Protein AF-A0A497EKF4-F1 (afdb_monomer_lite)

Secondary structure (DSSP, 8-state):
---EEEEE-TTT--EEEEETTSPPP-B-TTT--B-EEE-TTS-EEE-TT-EEESS-TTSHHHHHHHHHHHHHHHHHHS-EEEE-TTSPEEEEEEEETTEEEEEEEETTEEEEEEEESS-HHHHHHIIIIIS---GGG-SEEEEE-SSPPPPHHHHHHHHHHTS-HHHHHT--

pLDDT: mean 83.21, std 12.5, range [34.06, 95.62]

Organism: NCBI:txid2056631

Structure (mmCIF, N/CA/C/O backbone):
data_AF-A0A497EKF4-F1
#
_entry.id   AF-A0A497EKF4-F1
#
loop_
_atom_site.group_PDB
_atom_site.id
_atom_site.type_symbol
_atom_site.label_atom_id
_atom_site.label_alt_id
_atom_site.label_comp_id
_atom_site.label_asym_id
_atom_site.label_entity_id
_atom_site.label_seq_id
_atom_site.pdbx_PDB_ins_code
_atom_site.Cartn_x
_atom_site.Cartn_y
_atom_site.Cartn_z
_atom_site.occupancy
_atom_site.B_iso_or_equiv
_atom_site.auth_seq_id
_atom_site.auth_comp_id
_atom_site.auth_asym_id
_atom_site.auth_atom_id
_atom_site.pdbx_PDB_model_num
ATOM 1 N N . MET A 1 1 ? 19.844 -20.407 -7.631 1.00 53.09 1 MET A N 1
ATOM 2 C CA . MET A 1 1 ? 19.216 -19.422 -6.723 1.00 53.09 1 MET A CA 1
ATOM 3 C C . MET A 1 1 ? 18.555 -18.353 -7.577 1.00 53.09 1 MET A C 1
ATOM 5 O O . MET A 1 1 ? 19.234 -17.787 -8.432 1.00 53.09 1 MET A O 1
ATOM 9 N N . ALA A 1 2 ? 17.246 -18.140 -7.425 1.00 59.16 2 ALA A N 1
ATOM 10 C CA . ALA A 1 2 ? 16.553 -17.043 -8.096 1.00 59.16 2 ALA A CA 1
ATOM 11 C C . ALA A 1 2 ? 17.161 -15.714 -7.624 1.00 59.16 2 ALA A C 1
ATOM 13 O O . ALA A 1 2 ? 17.389 -15.531 -6.430 1.00 59.16 2 ALA A O 1
ATOM 14 N N . ARG A 1 3 ? 17.498 -14.823 -8.561 1.00 70.88 3 ARG A N 1
ATOM 15 C CA . ARG A 1 3 ? 17.935 -13.468 -8.214 1.00 70.88 3 ARG A CA 1
ATOM 16 C C . ARG A 1 3 ? 16.666 -12.636 -8.073 1.00 70.88 3 ARG A C 1
ATOM 18 O O . ARG A 1 3 ? 15.992 -12.421 -9.081 1.00 70.88 3 ARG A O 1
ATOM 25 N N . ILE A 1 4 ? 16.336 -12.272 -6.839 1.00 85.62 4 ILE A N 1
ATOM 26 C CA . ILE A 1 4 ? 15.244 -11.354 -6.518 1.00 85.62 4 ILE A CA 1
ATOM 27 C C . ILE A 1 4 ? 15.784 -9.929 -6.647 1.00 85.62 4 ILE A C 1
ATOM 29 O O . ILE A 1 4 ? 16.873 -9.633 -6.157 1.00 85.62 4 ILE A O 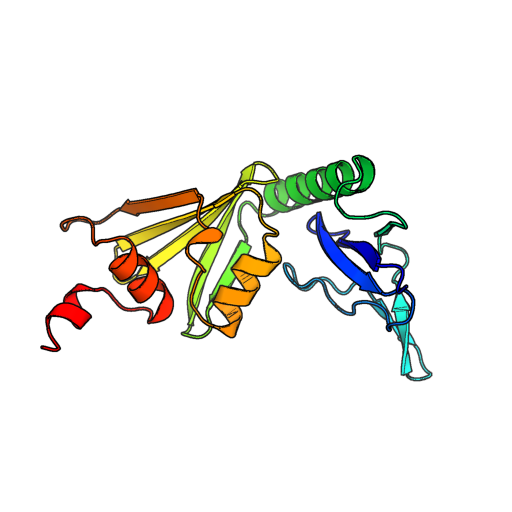1
ATOM 33 N N . TYR A 1 5 ? 15.046 -9.101 -7.374 1.00 89.81 5 TYR A N 1
ATOM 34 C CA . TYR A 1 5 ? 15.316 -7.699 -7.663 1.00 89.81 5 TYR A CA 1
ATOM 35 C C . TYR A 1 5 ? 14.257 -6.851 -6.970 1.00 89.81 5 TYR A C 1
ATOM 37 O O . TYR A 1 5 ? 13.112 -7.286 -6.821 1.00 89.81 5 TYR A O 1
ATOM 45 N N . ASP A 1 6 ? 14.618 -5.618 -6.636 1.00 90.81 6 ASP A N 1
ATOM 46 C CA . ASP A 1 6 ? 13.665 -4.634 -6.141 1.00 90.81 6 ASP A CA 1
ATOM 47 C C . ASP A 1 6 ? 13.187 -3.744 -7.266 1.00 90.81 6 ASP A C 1
ATOM 49 O O . ASP A 1 6 ? 13.971 -3.159 -8.013 1.00 90.81 6 ASP A O 1
ATOM 53 N N . VAL A 1 7 ? 11.877 -3.598 -7.358 1.00 91.81 7 VAL A N 1
ATOM 54 C CA . VAL A 1 7 ? 11.232 -2.697 -8.297 1.00 91.81 7 VAL A CA 1
ATOM 55 C C . VAL A 1 7 ? 10.621 -1.557 -7.504 1.00 91.81 7 VAL A C 1
ATOM 57 O O . VAL A 1 7 ? 9.643 -1.745 -6.779 1.00 91.81 7 VAL A O 1
ATOM 60 N N . VAL A 1 8 ? 11.179 -0.357 -7.649 1.00 92.50 8 VAL A N 1
ATOM 61 C CA . VAL A 1 8 ? 10.632 0.846 -7.018 1.00 92.50 8 VAL A CA 1
ATOM 62 C C . VAL A 1 8 ? 9.598 1.461 -7.950 1.00 92.50 8 VAL A C 1
ATOM 64 O O . VAL A 1 8 ? 9.891 1.861 -9.076 1.00 92.50 8 VAL A O 1
ATOM 67 N N . CYS A 1 9 ? 8.359 1.583 -7.476 1.00 93.62 9 CYS A N 1
ATOM 68 C CA . CYS A 1 9 ? 7.308 2.240 -8.232 1.00 93.62 9 CYS A CA 1
ATOM 69 C C . CYS A 1 9 ? 7.689 3.712 -8.480 1.00 93.62 9 CYS A C 1
ATOM 71 O O . CYS A 1 9 ? 7.785 4.487 -7.519 1.00 93.62 9 CYS A O 1
ATOM 73 N N . PRO A 1 10 ? 7.788 4.158 -9.746 1.00 93.94 10 PRO A N 1
ATOM 74 C CA . PRO A 1 10 ? 8.250 5.510 -10.068 1.00 93.94 10 PRO A CA 1
ATOM 75 C C . PRO A 1 10 ? 7.273 6.604 -9.632 1.00 93.94 10 PRO A C 1
ATOM 77 O O . PRO A 1 10 ? 7.636 7.783 -9.585 1.00 93.94 10 PRO A O 1
ATOM 80 N N . ARG A 1 11 ? 6.031 6.222 -9.306 1.00 92.88 11 ARG A N 1
ATOM 81 C CA . ARG A 1 11 ? 4.970 7.131 -8.878 1.00 92.88 11 ARG A CA 1
ATOM 82 C C . ARG A 1 11 ? 4.900 7.301 -7.365 1.00 92.88 11 ARG A C 1
ATOM 84 O O . ARG A 1 11 ? 4.787 8.430 -6.906 1.00 92.88 11 ARG A O 1
ATOM 91 N N . CYS A 1 12 ? 4.883 6.207 -6.605 1.00 91.44 12 CYS A N 1
ATOM 92 C CA . CYS A 1 12 ? 4.607 6.244 -5.163 1.00 91.44 12 CYS A CA 1
ATOM 93 C C . CYS A 1 12 ? 5.760 5.753 -4.282 1.00 91.44 12 CYS A C 1
ATOM 95 O O . CYS A 1 12 ? 5.624 5.798 -3.062 1.00 91.44 12 CYS A O 1
ATOM 97 N N . GLY A 1 13 ? 6.858 5.272 -4.876 1.00 91.44 13 GLY A N 1
ATOM 98 C CA . GLY A 1 13 ? 8.007 4.751 -4.136 1.00 91.44 13 GLY A CA 1
ATOM 99 C C . GLY A 1 13 ? 7.764 3.405 -3.461 1.00 91.44 13 GLY A C 1
ATOM 100 O O . GLY A 1 13 ? 8.479 3.060 -2.531 1.00 91.44 13 GLY A O 1
ATOM 101 N N . GLU A 1 14 ? 6.735 2.659 -3.871 1.00 91.19 14 GLU A N 1
ATOM 102 C CA . GLU A 1 14 ? 6.523 1.316 -3.333 1.00 91.19 14 GLU A CA 1
ATOM 103 C C . GLU A 1 14 ? 7.579 0.357 -3.862 1.00 91.19 14 GLU A C 1
ATOM 105 O O . GLU A 1 14 ? 7.807 0.325 -5.068 1.00 91.19 14 GLU A O 1
ATOM 110 N N . ILE A 1 15 ? 8.194 -0.406 -2.964 1.00 90.25 15 ILE A N 1
ATOM 111 C CA . ILE A 1 15 ? 9.184 -1.426 -3.303 1.00 90.25 15 ILE A CA 1
ATOM 112 C C . ILE A 1 15 ? 8.439 -2.745 -3.480 1.00 90.25 15 ILE A C 1
ATOM 114 O O . ILE A 1 15 ? 7.681 -3.138 -2.592 1.00 90.25 15 ILE A O 1
ATOM 118 N N . MET A 1 16 ? 8.640 -3.392 -4.622 1.00 90.19 16 MET A N 1
ATOM 119 C CA . MET A 1 16 ? 8.049 -4.682 -4.968 1.00 90.19 16 MET A CA 1
ATOM 120 C C . MET A 1 16 ? 9.163 -5.658 -5.330 1.00 90.19 16 MET A C 1
ATOM 122 O O . MET A 1 16 ? 10.074 -5.294 -6.070 1.00 90.19 16 MET A O 1
ATOM 126 N N . GLU A 1 17 ? 9.068 -6.892 -4.855 1.00 89.88 17 GLU A N 1
ATOM 127 C CA . GLU A 1 17 ? 10.028 -7.938 -5.199 1.00 89.88 17 GLU A CA 1
ATOM 128 C C . GLU A 1 17 ? 9.684 -8.557 -6.557 1.00 89.88 17 GLU A C 1
ATOM 130 O O . GLU A 1 17 ? 8.526 -8.862 -6.848 1.00 89.88 17 GLU A O 1
ATOM 135 N N . TRP A 1 18 ? 10.697 -8.749 -7.399 1.00 91.12 18 TRP A N 1
ATOM 136 C CA . TRP A 1 18 ? 10.553 -9.355 -8.719 1.00 91.12 18 TRP A CA 1
ATOM 137 C C . TRP A 1 18 ? 11.676 -10.354 -8.986 1.00 91.12 18 TRP A C 1
ATOM 139 O O . TRP A 1 18 ? 12.856 -10.062 -8.796 1.00 91.12 18 TRP A O 1
ATOM 149 N N . CYS A 1 19 ? 11.332 -11.544 -9.466 1.00 89.50 19 CYS A N 1
ATOM 150 C CA . CYS A 1 19 ? 12.320 -12.496 -9.951 1.00 89.50 19 CYS A CA 1
ATOM 151 C C . CYS A 1 19 ? 12.654 -12.178 -11.410 1.00 89.50 19 CYS A C 1
ATOM 153 O O . CYS A 1 19 ? 11.759 -12.128 -12.244 1.00 89.50 19 CYS A O 1
ATOM 155 N N . LYS A 1 20 ? 13.940 -12.072 -11.768 1.00 86.50 20 LYS A N 1
ATOM 156 C CA . LYS A 1 20 ? 14.351 -11.792 -13.164 1.00 86.50 20 LYS A CA 1
ATOM 157 C C . LYS A 1 20 ? 13.894 -12.815 -14.216 1.00 86.50 20 LYS A C 1
ATOM 159 O O . LYS A 1 20 ? 14.121 -12.601 -15.403 1.00 86.50 20 LYS A O 1
ATOM 164 N N . TYR A 1 21 ? 13.395 -13.967 -13.775 1.00 89.19 21 TYR A N 1
ATOM 165 C CA . TYR A 1 21 ? 12.882 -15.029 -14.638 1.00 89.19 21 TYR A CA 1
ATOM 166 C C . TYR A 1 21 ? 11.363 -14.941 -14.834 1.00 89.19 21 TYR A C 1
ATOM 168 O O . TYR A 1 21 ? 10.837 -15.621 -15.710 1.00 89.19 21 TYR A O 1
ATOM 176 N N . ASP A 1 22 ? 10.682 -14.107 -14.048 1.00 91.19 22 ASP A N 1
ATOM 177 C CA . ASP A 1 22 ? 9.250 -13.873 -14.166 1.00 91.19 22 ASP A CA 1
ATOM 178 C C . ASP A 1 22 ? 8.980 -12.703 -15.126 1.00 91.19 22 ASP A C 1
ATOM 180 O O . ASP A 1 22 ? 9.826 -11.814 -15.284 1.00 91.19 22 ASP A O 1
ATOM 184 N N . PRO A 1 23 ? 7.788 -12.641 -15.747 1.00 92.75 23 PRO A N 1
ATOM 185 C CA . PRO A 1 23 ? 7.355 -11.455 -16.477 1.00 92.75 23 PRO A CA 1
ATOM 186 C C . PRO A 1 23 ? 7.407 -10.187 -15.603 1.00 92.75 23 PRO A C 1
ATOM 188 O O . PRO A 1 23 ? 7.281 -10.281 -14.378 1.00 92.75 23 PRO A O 1
ATOM 191 N N . PRO A 1 24 ? 7.558 -8.991 -16.201 1.00 94.81 24 PRO A N 1
ATOM 192 C CA . PRO A 1 24 ? 7.494 -7.728 -15.474 1.00 94.81 24 PRO A CA 1
ATOM 193 C C . PRO A 1 24 ? 6.244 -7.580 -14.603 1.00 94.81 24 PRO A C 1
ATOM 195 O O . PRO A 1 24 ? 5.163 -8.063 -14.932 1.00 94.81 24 PRO A O 1
ATOM 198 N N . ILE A 1 25 ? 6.355 -6.825 -13.513 1.00 93.81 25 ILE A N 1
ATOM 199 C CA . ILE A 1 25 ? 5.187 -6.471 -12.702 1.00 93.81 25 ILE A CA 1
ATOM 200 C C . ILE A 1 25 ? 4.323 -5.497 -13.511 1.00 93.81 25 ILE A C 1
ATOM 202 O O . ILE A 1 25 ? 4.763 -4.396 -13.847 1.00 93.81 25 ILE A O 1
ATOM 206 N N . GLU A 1 26 ? 3.077 -5.872 -13.812 1.00 94.44 26 GLU A N 1
ATOM 207 C CA . GLU A 1 26 ? 2.184 -5.044 -14.633 1.00 94.44 26 GLU A CA 1
ATOM 208 C C . GLU A 1 26 ? 1.793 -3.737 -13.931 1.00 94.44 26 GLU A C 1
ATOM 210 O O . GLU A 1 26 ? 1.774 -2.666 -14.547 1.00 94.44 26 GLU A O 1
ATOM 215 N N . LYS A 1 27 ? 1.458 -3.815 -12.637 1.00 94.06 27 LYS A N 1
ATOM 216 C CA . LYS A 1 27 ? 0.943 -2.691 -11.851 1.00 94.06 27 LYS A CA 1
ATOM 217 C C . LYS A 1 27 ? 1.523 -2.669 -10.446 1.00 94.06 27 LYS A C 1
ATOM 219 O O . LYS A 1 27 ? 1.628 -3.699 -9.792 1.00 94.06 27 LYS A O 1
ATOM 224 N N . CYS A 1 28 ? 1.771 -1.464 -9.944 1.00 92.06 28 CYS A N 1
ATOM 225 C CA . CYS A 1 28 ? 2.109 -1.241 -8.549 1.00 92.06 28 CYS A CA 1
ATOM 226 C C . CYS A 1 28 ? 0.982 -1.713 -7.619 1.00 92.06 28 CYS A C 1
ATOM 228 O O . CYS A 1 28 ? -0.150 -1.233 -7.722 1.00 92.06 28 CYS A O 1
ATOM 230 N N . THR A 1 29 ? 1.323 -2.583 -6.670 1.00 86.94 29 THR A N 1
ATOM 231 C CA . THR A 1 29 ? 0.409 -3.166 -5.671 1.00 86.94 29 THR A CA 1
ATOM 232 C C . THR A 1 29 ? -0.240 -2.113 -4.768 1.00 86.94 29 THR A C 1
ATOM 234 O O . THR A 1 29 ? -1.401 -2.240 -4.376 1.00 86.94 29 THR A O 1
ATOM 237 N N . PHE A 1 30 ? 0.463 -1.009 -4.500 1.00 88.25 30 PHE A N 1
ATOM 238 C CA . PHE A 1 30 ? -0.061 0.090 -3.693 1.00 88.25 30 PHE A CA 1
ATOM 239 C C . PHE A 1 30 ? -0.925 1.069 -4.506 1.00 88.25 30 PHE A C 1
ATOM 241 O O . PHE A 1 30 ? -2.126 1.208 -4.255 1.00 88.25 30 PHE A O 1
ATOM 248 N N . CYS A 1 31 ? -0.330 1.766 -5.482 1.00 89.19 31 CYS A N 1
ATOM 249 C CA . CYS A 1 31 ? -0.991 2.887 -6.162 1.00 89.19 31 CYS A CA 1
ATOM 250 C C . CYS A 1 31 ? -1.655 2.545 -7.503 1.00 89.19 31 CYS A C 1
ATOM 252 O O . CYS A 1 31 ? -2.256 3.429 -8.121 1.00 89.19 31 CYS A O 1
ATOM 254 N N . GLY A 1 32 ? -1.528 1.303 -7.978 1.00 90.00 32 GLY A N 1
ATOM 255 C CA . GLY A 1 32 ? -2.099 0.841 -9.246 1.00 90.00 32 GLY A CA 1
ATOM 256 C C . GLY A 1 32 ? -1.432 1.421 -10.496 1.00 90.00 32 GLY A C 1
ATOM 257 O O . GLY A 1 32 ? -1.956 1.259 -11.597 1.00 90.00 32 GLY A O 1
ATOM 258 N N . TYR A 1 33 ? -0.304 2.124 -10.353 1.00 93.00 33 TYR A N 1
ATOM 259 C CA . TYR A 1 33 ? 0.447 2.642 -11.494 1.00 93.00 33 TYR A CA 1
ATOM 260 C C . TYR A 1 33 ? 0.916 1.495 -12.389 1.00 93.00 33 TYR A C 1
ATOM 262 O O . TYR A 1 33 ? 1.521 0.554 -11.886 1.00 93.00 33 TYR A O 1
ATOM 270 N N . LYS A 1 34 ? 0.653 1.582 -13.696 1.00 94.94 34 LYS A N 1
ATOM 271 C CA . LYS A 1 34 ? 1.135 0.597 -14.669 1.00 94.94 34 LYS A CA 1
ATOM 272 C C . LYS A 1 34 ? 2.644 0.745 -14.830 1.00 94.94 34 LYS A C 1
ATOM 274 O O . LYS A 1 34 ? 3.096 1.803 -15.257 1.00 94.94 34 LYS A O 1
ATOM 279 N N . THR A 1 35 ? 3.389 -0.292 -14.477 1.00 94.88 35 THR A N 1
ATOM 280 C CA . THR A 1 35 ? 4.859 -0.349 -14.530 1.00 94.88 35 THR A CA 1
ATOM 281 C C . THR A 1 35 ? 5.376 -1.102 -15.753 1.00 94.88 35 THR A C 1
ATOM 283 O O . THR A 1 35 ? 6.535 -0.937 -16.120 1.00 94.88 35 THR A O 1
ATOM 286 N N . ALA A 1 36 ? 4.509 -1.852 -16.429 1.00 95.62 36 ALA A N 1
ATOM 287 C CA . ALA A 1 36 ? 4.812 -2.548 -17.672 1.00 95.62 36 ALA A CA 1
ATOM 288 C C . ALA A 1 36 ? 3.701 -2.331 -18.716 1.00 95.62 36 ALA A C 1
ATOM 290 O O . ALA A 1 36 ? 2.613 -1.835 -18.396 1.00 95.62 36 ALA A O 1
ATOM 291 N N . TYR A 1 37 ? 3.985 -2.673 -19.972 1.00 94.50 37 TYR A N 1
ATOM 292 C CA . TYR A 1 37 ? 3.045 -2.621 -21.089 1.00 94.50 37 TYR A CA 1
ATOM 293 C C . TYR A 1 37 ? 3.115 -3.903 -21.922 1.00 94.50 37 TYR A C 1
ATOM 295 O O . TYR A 1 37 ? 4.164 -4.533 -22.019 1.00 94.50 37 TYR A O 1
ATOM 303 N N . TRP A 1 38 ? 1.985 -4.275 -22.520 1.00 95.06 38 TRP A N 1
ATOM 304 C CA . TRP A 1 38 ? 1.908 -5.391 -23.458 1.00 95.06 38 TRP A CA 1
ATOM 305 C C . TRP A 1 38 ? 2.260 -4.901 -24.859 1.00 95.06 38 TRP A C 1
ATOM 307 O O . TRP A 1 38 ? 1.727 -3.882 -25.311 1.00 95.06 38 TRP A O 1
ATOM 317 N N . ASP A 1 39 ? 3.144 -5.613 -25.545 1.00 94.56 39 ASP A N 1
ATOM 318 C CA . ASP A 1 39 ? 3.422 -5.361 -26.952 1.00 94.56 39 ASP A CA 1
ATOM 319 C C . ASP A 1 39 ? 2.369 -6.011 -27.874 1.00 94.56 39 ASP A C 1
ATOM 321 O O . ASP A 1 39 ? 1.388 -6.618 -27.438 1.00 94.56 39 ASP A O 1
ATOM 325 N N . ARG A 1 40 ? 2.567 -5.886 -29.191 1.00 93.19 40 ARG A N 1
ATOM 326 C CA . ARG A 1 40 ? 1.655 -6.464 -30.195 1.00 93.19 40 ARG A CA 1
ATOM 327 C C . ARG A 1 40 ? 1.680 -7.996 -30.248 1.00 93.19 40 ARG A C 1
ATOM 329 O O . ARG A 1 40 ? 0.793 -8.577 -30.863 1.00 93.19 40 ARG A O 1
ATOM 336 N N . ARG A 1 41 ? 2.700 -8.634 -29.672 1.00 92.38 41 ARG A N 1
ATOM 337 C CA . ARG A 1 41 ? 2.870 -10.092 -29.613 1.00 92.38 41 ARG A CA 1
ATOM 338 C C . ARG A 1 41 ? 2.284 -10.683 -28.333 1.00 92.38 41 ARG A C 1
ATOM 340 O O . ARG A 1 41 ? 2.220 -11.900 -28.213 1.00 92.38 41 ARG A O 1
ATOM 347 N N . GLY A 1 42 ? 1.818 -9.835 -27.414 1.00 91.50 42 GLY A N 1
ATOM 348 C CA . GLY A 1 42 ? 1.342 -10.265 -26.109 1.00 91.50 42 GLY A CA 1
ATOM 349 C C . GLY A 1 42 ? 2.486 -10.564 -25.145 1.00 91.50 42 GLY A C 1
ATOM 350 O O . GLY A 1 42 ? 2.291 -11.339 -24.219 1.00 91.50 42 GLY A O 1
ATOM 351 N N . GLU A 1 43 ? 3.662 -9.963 -25.334 1.00 93.50 43 GLU A N 1
ATOM 352 C CA . GLU A 1 43 ? 4.753 -10.002 -24.361 1.00 93.50 43 GLU A CA 1
ATOM 353 C C . GLU A 1 43 ? 4.708 -8.755 -23.472 1.00 93.50 43 GLU A C 1
ATOM 355 O O . GLU A 1 43 ? 4.396 -7.649 -23.926 1.00 93.50 43 GLU A O 1
ATOM 360 N N . LEU A 1 44 ? 4.994 -8.939 -22.184 1.00 95.38 44 LEU A N 1
ATOM 361 C CA . LEU A 1 44 ? 4.971 -7.871 -21.192 1.00 95.38 44 LEU A CA 1
ATOM 362 C C . LEU A 1 44 ? 6.380 -7.294 -21.022 1.00 95.38 44 LEU A C 1
ATOM 364 O O . LEU A 1 44 ? 7.310 -8.020 -20.679 1.00 95.38 44 LEU A O 1
ATOM 368 N N . HIS A 1 45 ? 6.520 -5.982 -21.212 1.00 94.19 45 HIS A N 1
ATOM 369 C CA . HIS A 1 45 ? 7.795 -5.263 -21.145 1.00 94.19 45 HIS A CA 1
ATOM 370 C C . HIS A 1 45 ? 7.743 -4.154 -20.099 1.00 94.19 45 HIS A C 1
ATOM 372 O O . HIS A 1 45 ? 6.727 -3.468 -19.959 1.00 94.19 45 HIS A O 1
ATOM 378 N N . TRP A 1 46 ? 8.842 -3.946 -19.371 1.00 94.62 46 TRP A N 1
ATOM 379 C CA . TRP A 1 46 ? 8.979 -2.802 -18.467 1.00 94.62 46 TRP A CA 1
ATOM 380 C C . TRP A 1 46 ? 8.790 -1.486 -19.230 1.00 94.62 46 TRP A C 1
ATOM 382 O O . TRP A 1 46 ? 9.257 -1.339 -20.358 1.00 94.62 46 TRP A O 1
ATOM 392 N N . LYS A 1 47 ? 8.110 -0.515 -18.614 1.00 94.62 47 LYS A N 1
ATOM 393 C CA . LYS A 1 47 ? 8.108 0.861 -19.128 1.00 94.62 47 LYS A CA 1
ATOM 394 C C . LYS A 1 47 ? 9.473 1.502 -18.877 1.00 94.62 47 LYS A C 1
ATOM 396 O O . LYS A 1 47 ? 10.131 1.167 -17.899 1.00 94.62 47 LYS A O 1
ATOM 401 N N . ASP A 1 48 ? 9.831 2.490 -19.691 1.00 92.06 48 ASP A N 1
ATOM 402 C CA . ASP A 1 48 ? 11.115 3.206 -19.590 1.00 92.06 48 ASP A CA 1
ATOM 403 C C . ASP A 1 48 ? 11.349 3.865 -18.222 1.00 92.06 48 ASP A C 1
ATOM 405 O O . ASP A 1 48 ? 1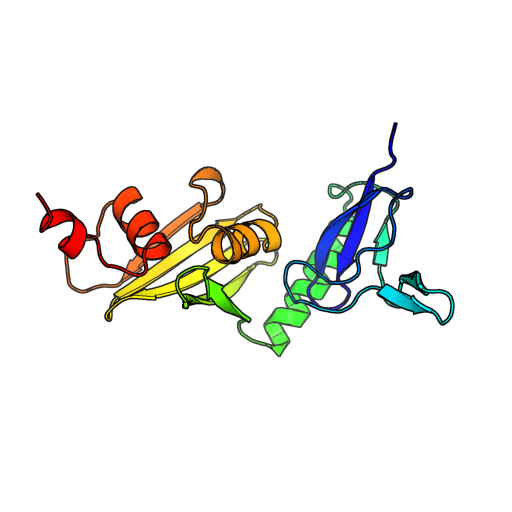2.481 4.090 -17.809 1.00 92.06 48 ASP A O 1
ATOM 409 N N . ASP A 1 49 ? 10.271 4.188 -17.507 1.00 91.62 49 ASP A N 1
ATOM 410 C CA . ASP A 1 49 ? 10.317 4.795 -16.182 1.00 91.62 49 ASP A CA 1
ATOM 411 C C . ASP A 1 49 ? 10.272 3.777 -15.031 1.00 91.62 49 ASP A C 1
ATOM 413 O O . ASP A 1 49 ? 10.245 4.182 -13.869 1.00 91.62 49 ASP A O 1
ATOM 417 N N . ALA A 1 50 ? 10.230 2.472 -15.314 1.00 89.38 50 ALA A N 1
ATOM 418 C CA . ALA A 1 50 ? 10.309 1.439 -14.290 1.00 89.38 50 ALA A CA 1
ATOM 419 C C . ALA A 1 50 ? 11.725 1.386 -13.696 1.00 89.38 50 ALA A C 1
ATOM 421 O O . ALA A 1 50 ? 12.717 1.308 -14.417 1.00 89.38 50 ALA A O 1
ATOM 422 N N . LEU A 1 51 ? 11.820 1.415 -12.366 1.00 90.62 51 LEU A N 1
ATOM 423 C CA . LEU A 1 51 ? 13.096 1.420 -11.653 1.00 90.62 51 LEU A CA 1
ATOM 424 C C . LEU A 1 51 ? 13.354 0.026 -11.084 1.00 90.62 51 LEU A C 1
ATOM 426 O O . LEU A 1 51 ? 12.724 -0.353 -10.098 1.00 90.62 51 LEU A O 1
ATOM 430 N N . VAL A 1 52 ? 14.249 -0.730 -11.719 1.00 90.75 52 VAL A N 1
ATOM 431 C CA . VAL A 1 52 ? 14.605 -2.103 -11.330 1.00 90.75 52 VAL A CA 1
ATOM 432 C C . VAL A 1 52 ? 16.036 -2.123 -10.794 1.00 90.75 52 VAL A C 1
ATOM 434 O O . VAL A 1 52 ? 16.978 -1.799 -11.515 1.00 90.75 52 VAL A O 1
ATOM 437 N N . PHE A 1 53 ? 16.201 -2.528 -9.539 1.00 87.62 53 PHE A N 1
ATOM 438 C CA . PHE A 1 53 ? 17.473 -2.568 -8.827 1.00 87.62 53 PHE A CA 1
ATOM 439 C C . PHE A 1 53 ? 17.963 -4.009 -8.676 1.00 87.62 53 PHE A C 1
ATOM 441 O O . PHE A 1 53 ? 17.208 -4.913 -8.325 1.00 87.62 53 PHE A O 1
ATOM 448 N N . GLY A 1 54 ? 19.252 -4.227 -8.949 1.00 74.19 54 GLY A N 1
ATOM 449 C CA . GLY A 1 54 ? 19.884 -5.552 -8.949 1.00 74.19 54 GLY A CA 1
ATOM 450 C C . GLY A 1 54 ? 20.216 -6.149 -7.582 1.00 74.19 54 GLY A C 1
ATOM 451 O O . GLY A 1 54 ? 20.720 -7.271 -7.530 1.00 74.19 54 GLY A O 1
ATOM 452 N N . VAL A 1 55 ? 19.986 -5.407 -6.499 1.00 62.66 55 VAL A N 1
ATOM 453 C CA . VAL A 1 55 ? 20.397 -5.735 -5.127 1.00 62.66 55 VAL A CA 1
ATOM 454 C C . VAL A 1 55 ? 19.258 -5.433 -4.159 1.00 62.66 55 VAL A C 1
ATOM 456 O O . VAL A 1 55 ? 18.630 -4.389 -4.292 1.00 62.66 55 VAL A O 1
ATOM 459 N N . GLY A 1 56 ? 19.057 -6.350 -3.202 1.00 60.88 56 GLY A N 1
ATOM 460 C CA . GLY A 1 56 ? 17.908 -6.434 -2.291 1.00 60.88 56 GLY A CA 1
ATOM 461 C C . GLY A 1 56 ? 17.517 -5.148 -1.542 1.00 60.88 56 GLY A C 1
ATOM 462 O O . GLY A 1 56 ? 18.334 -4.241 -1.357 1.00 60.88 56 GLY A O 1
ATOM 463 N N . SER A 1 57 ? 16.279 -5.136 -1.027 1.00 59.34 57 SER A N 1
ATOM 464 C CA . SER A 1 57 ? 15.541 -4.007 -0.422 1.00 59.34 57 SER A CA 1
ATOM 465 C C . SER A 1 57 ? 16.222 -3.339 0.776 1.00 59.34 57 SER A C 1
ATOM 467 O O . SER A 1 57 ? 15.782 -2.299 1.271 1.00 59.34 57 SER A O 1
ATOM 469 N N . THR A 1 58 ? 17.320 -3.925 1.245 1.00 62.94 58 THR A N 1
ATOM 470 C CA . THR A 1 58 ? 18.194 -3.402 2.292 1.00 62.94 58 THR A CA 1
ATOM 471 C C . THR A 1 58 ? 19.243 -2.421 1.772 1.00 62.94 58 THR A C 1
ATOM 473 O O . THR A 1 58 ? 19.870 -1.738 2.585 1.00 62.94 58 THR A O 1
ATOM 476 N N . SER A 1 59 ? 19.439 -2.318 0.453 1.00 81.25 59 SER A N 1
ATOM 477 C CA . SER A 1 59 ? 20.388 -1.368 -0.121 1.00 81.25 59 SER A CA 1
ATOM 478 C C . SER A 1 59 ? 19.950 0.075 0.150 1.00 81.25 59 SER A C 1
ATOM 480 O O . SER A 1 59 ? 18.768 0.426 0.090 1.00 81.25 59 SER A O 1
ATOM 482 N N . LEU A 1 60 ? 20.927 0.922 0.486 1.00 84.12 60 LEU A N 1
ATOM 483 C CA . LEU A 1 60 ? 20.683 2.333 0.786 1.00 84.12 60 LEU A CA 1
ATOM 484 C C . LEU A 1 60 ? 20.029 3.042 -0.408 1.00 84.12 60 LEU A C 1
ATOM 486 O O . LEU A 1 60 ? 19.076 3.788 -0.224 1.00 84.12 60 LEU A O 1
ATOM 490 N N . GLU A 1 61 ? 20.481 2.727 -1.621 1.00 86.38 61 GLU A N 1
ATOM 491 C CA . GLU A 1 61 ? 19.989 3.317 -2.866 1.00 86.38 61 GLU A CA 1
ATOM 492 C C . GLU A 1 61 ? 18.494 3.043 -3.101 1.00 86.38 61 GLU A C 1
ATOM 494 O O . GLU A 1 61 ? 17.723 3.977 -3.335 1.00 86.38 61 GLU A O 1
ATOM 499 N N . VAL A 1 62 ? 18.053 1.783 -2.962 1.00 88.25 62 VAL A N 1
ATOM 500 C CA . VAL A 1 62 ? 16.632 1.410 -3.103 1.00 88.25 62 VAL A CA 1
ATOM 501 C C . VAL A 1 62 ? 15.782 2.162 -2.084 1.00 88.25 62 VAL A C 1
ATOM 503 O O . VAL A 1 62 ? 14.722 2.698 -2.421 1.00 88.25 62 VAL A O 1
ATOM 506 N N . ARG A 1 63 ? 16.251 2.234 -0.833 1.00 87.12 63 ARG A N 1
ATOM 507 C CA . ARG A 1 63 ? 15.537 2.917 0.250 1.00 87.12 63 ARG A CA 1
ATOM 508 C C . ARG A 1 63 ? 15.432 4.416 0.006 1.00 87.12 63 ARG A C 1
ATOM 510 O O . ARG A 1 63 ? 14.338 4.963 0.121 1.00 87.12 63 ARG A O 1
ATOM 517 N N . GLU A 1 64 ? 16.527 5.078 -0.343 1.00 90.38 64 GLU A N 1
ATOM 518 C CA . GLU A 1 64 ? 16.544 6.519 -0.599 1.00 90.38 64 GLU A CA 1
ATOM 519 C C . GLU A 1 64 ? 15.631 6.891 -1.770 1.00 90.38 64 GLU A C 1
ATOM 521 O O . GLU A 1 64 ? 14.833 7.829 -1.659 1.00 90.38 64 GLU A O 1
ATOM 526 N N . GLU A 1 65 ? 15.666 6.121 -2.860 1.00 91.56 65 GLU A N 1
ATOM 527 C CA . GLU A 1 65 ? 14.795 6.356 -4.010 1.00 91.56 65 GLU A CA 1
ATOM 528 C C . GLU A 1 65 ? 13.318 6.132 -3.654 1.00 91.56 65 GLU A C 1
ATOM 530 O O . GLU A 1 65 ? 12.465 6.976 -3.957 1.00 91.56 65 GLU A O 1
ATOM 535 N N . ALA A 1 66 ? 13.006 5.039 -2.952 1.00 90.69 66 ALA A N 1
ATOM 536 C CA . ALA A 1 66 ? 11.658 4.747 -2.477 1.00 90.69 66 ALA A CA 1
ATOM 537 C C . ALA A 1 66 ? 11.119 5.866 -1.572 1.00 90.69 66 ALA A C 1
ATOM 539 O O . ALA A 1 66 ? 10.019 6.382 -1.796 1.00 90.69 66 ALA A O 1
ATOM 540 N N . GLU A 1 67 ? 11.903 6.305 -0.584 1.00 91.31 67 GLU A N 1
ATOM 541 C CA . GLU A 1 67 ? 11.511 7.383 0.319 1.00 91.31 67 GLU A CA 1
ATOM 542 C C . GLU A 1 67 ? 11.289 8.704 -0.417 1.00 91.31 67 GLU A C 1
ATOM 544 O O . GLU A 1 67 ? 10.287 9.384 -0.175 1.00 91.31 67 GLU A O 1
ATOM 549 N N . ARG A 1 68 ? 12.189 9.066 -1.338 1.00 92.56 68 ARG A N 1
ATOM 550 C CA . ARG A 1 68 ? 12.103 10.300 -2.127 1.00 92.56 68 ARG A CA 1
ATOM 551 C C . ARG A 1 68 ? 10.817 10.352 -2.947 1.00 92.56 68 ARG A C 1
ATOM 553 O O . ARG A 1 68 ? 10.089 11.347 -2.906 1.00 92.56 68 ARG A O 1
ATOM 560 N N . ARG A 1 69 ? 10.500 9.271 -3.666 1.00 93.12 69 ARG A N 1
ATOM 561 C CA . ARG A 1 69 ? 9.268 9.161 -4.469 1.00 93.12 69 ARG A CA 1
ATOM 562 C C . ARG A 1 69 ? 8.024 9.211 -3.599 1.00 93.12 69 ARG A C 1
ATOM 564 O O . ARG A 1 69 ? 7.045 9.869 -3.948 1.00 93.12 69 ARG A O 1
ATOM 571 N N . ARG A 1 70 ? 8.069 8.541 -2.452 1.00 91.62 70 ARG A N 1
ATOM 572 C CA . ARG A 1 70 ? 6.948 8.477 -1.523 1.00 91.62 70 ARG A CA 1
ATOM 573 C C . ARG A 1 70 ? 6.637 9.830 -0.888 1.00 91.62 70 ARG A C 1
ATOM 575 O O . ARG A 1 70 ? 5.462 10.191 -0.821 1.00 91.62 70 ARG A O 1
ATOM 582 N N . ARG A 1 71 ? 7.659 10.601 -0.493 1.00 91.88 71 ARG A N 1
ATOM 583 C CA . ARG A 1 71 ? 7.483 11.983 -0.007 1.00 91.88 71 ARG A CA 1
ATOM 584 C C . ARG A 1 71 ? 6.754 12.825 -1.041 1.00 91.88 71 ARG A C 1
ATOM 586 O O . ARG A 1 71 ? 5.654 13.296 -0.763 1.00 91.88 71 ARG A O 1
ATOM 593 N N . ARG A 1 72 ? 7.286 12.869 -2.266 1.00 93.12 72 ARG A N 1
ATOM 594 C CA . ARG A 1 72 ? 6.675 13.598 -3.381 1.00 93.12 72 ARG A CA 1
ATOM 595 C C . ARG A 1 72 ? 5.222 13.178 -3.629 1.00 93.12 72 ARG A C 1
ATOM 597 O O . ARG A 1 72 ? 4.343 14.019 -3.791 1.00 93.12 72 ARG A O 1
ATOM 604 N N . PHE A 1 73 ? 4.941 11.876 -3.620 1.00 92.69 73 PHE A N 1
ATOM 605 C CA . PHE A 1 73 ? 3.591 11.362 -3.848 1.00 92.69 73 PHE A CA 1
ATOM 606 C C . PHE A 1 73 ? 2.572 11.881 -2.824 1.00 92.69 73 PHE A C 1
ATOM 608 O O . PHE A 1 73 ? 1.451 12.232 -3.205 1.00 92.69 73 PHE A O 1
ATOM 615 N N . PHE A 1 74 ? 2.940 11.911 -1.540 1.00 91.00 74 PHE A N 1
ATOM 616 C CA . PHE A 1 74 ? 2.059 12.360 -0.459 1.00 91.00 74 PHE A CA 1
ATOM 617 C C . PHE A 1 74 ? 2.052 13.881 -0.263 1.00 91.00 74 PHE A C 1
ATOM 619 O O . PHE A 1 74 ? 1.042 14.396 0.215 1.00 91.00 74 PHE A O 1
ATOM 626 N N . GLU A 1 75 ? 3.094 14.598 -0.683 1.00 90.44 75 GLU A N 1
ATOM 627 C CA . GLU A 1 75 ? 3.078 16.063 -0.820 1.00 90.44 75 GLU A CA 1
ATOM 628 C C . GLU A 1 75 ? 2.043 16.500 -1.864 1.00 90.44 75 GLU A C 1
ATOM 630 O O . GLU A 1 75 ? 1.222 17.373 -1.595 1.00 90.44 75 GLU A O 1
ATOM 635 N N . GLU A 1 76 ? 2.005 15.827 -3.019 1.00 91.12 76 GLU A N 1
ATOM 636 C CA . GLU A 1 76 ? 1.052 16.130 -4.094 1.00 91.12 76 GLU A CA 1
ATOM 637 C C . GLU A 1 76 ? -0.395 15.720 -3.758 1.00 91.12 76 GLU A C 1
ATOM 639 O O . GLU A 1 76 ? -1.343 16.349 -4.226 1.00 91.12 76 GLU A O 1
ATOM 644 N N . ARG A 1 77 ? -0.599 14.631 -2.998 1.00 85.56 77 ARG A N 1
ATOM 645 C CA . ARG A 1 77 ? -1.932 14.015 -2.809 1.00 85.56 77 ARG A CA 1
ATOM 646 C C . ARG A 1 77 ? -2.544 14.210 -1.427 1.00 85.56 77 ARG A C 1
ATOM 648 O O . ARG A 1 77 ? -3.742 13.981 -1.282 1.00 85.56 77 ARG A O 1
ATOM 655 N N . ILE A 1 78 ? -1.771 14.623 -0.419 1.00 85.38 78 ILE A N 1
ATOM 656 C CA . ILE A 1 78 ? -2.142 14.771 1.008 1.00 85.38 78 ILE A CA 1
ATOM 657 C C . ILE A 1 78 ? -2.572 13.449 1.689 1.00 85.38 78 ILE A C 1
ATOM 659 O O . ILE A 1 78 ? -2.290 13.226 2.871 1.00 85.38 78 ILE A O 1
ATOM 663 N N . TYR A 1 79 ? -3.285 12.567 0.989 1.00 88.88 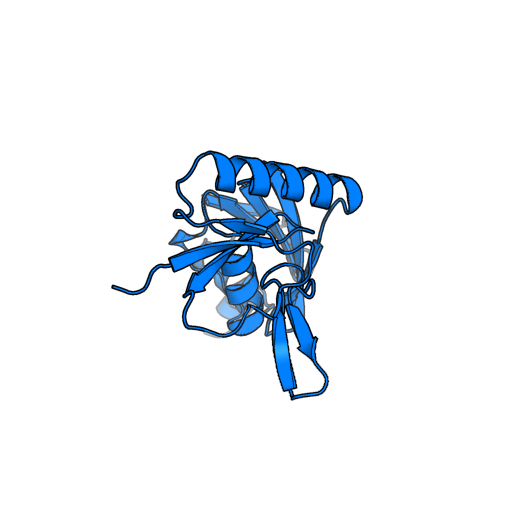79 TYR A N 1
ATOM 664 C CA . TYR A 1 79 ? -3.726 11.248 1.424 1.00 88.88 79 TYR A CA 1
ATOM 665 C C . TYR A 1 79 ? -4.076 10.354 0.222 1.00 88.88 79 TYR A C 1
ATOM 667 O O . TYR A 1 79 ? -4.327 10.828 -0.883 1.00 88.88 79 TYR A O 1
ATOM 675 N N . MET A 1 80 ? -4.164 9.047 0.457 1.00 90.25 80 MET A N 1
ATOM 676 C CA . MET A 1 80 ? -4.751 8.081 -0.479 1.00 90.25 80 MET A CA 1
ATOM 677 C C . MET A 1 80 ? -5.995 7.449 0.147 1.00 90.25 80 MET A C 1
ATOM 679 O O . MET A 1 80 ? -6.095 7.354 1.369 1.00 90.25 80 MET A O 1
ATOM 683 N N . ARG A 1 81 ? -6.964 7.026 -0.672 1.00 91.81 81 ARG A N 1
ATOM 684 C CA . ARG A 1 81 ? -8.159 6.313 -0.203 1.00 91.81 81 ARG A CA 1
ATOM 685 C C . ARG A 1 81 ? -8.401 5.051 -1.008 1.00 91.81 81 ARG A C 1
ATOM 687 O O . ARG A 1 81 ? -8.214 5.049 -2.220 1.00 91.81 81 ARG A O 1
ATOM 694 N N . PHE A 1 82 ? -8.871 4.014 -0.331 1.00 90.00 82 PHE A N 1
ATOM 695 C CA . PHE A 1 82 ? -9.354 2.784 -0.950 1.00 90.00 82 PHE A CA 1
ATOM 696 C C . PHE A 1 82 ? -10.469 2.170 -0.094 1.00 90.00 82 PHE A C 1
ATOM 698 O O . PHE A 1 82 ? -10.637 2.542 1.071 1.00 90.00 82 PHE A O 1
ATOM 705 N N . LYS A 1 83 ? -11.250 1.263 -0.683 1.00 89.69 83 LYS A N 1
ATOM 706 C CA . LYS A 1 83 ? -12.241 0.461 0.043 1.00 89.69 83 LYS A CA 1
ATOM 707 C C . LYS A 1 83 ? -11.626 -0.873 0.457 1.00 89.69 83 LYS A C 1
ATOM 709 O O . LYS A 1 83 ? -10.914 -1.473 -0.343 1.00 89.69 83 LYS A O 1
ATOM 714 N N . THR A 1 84 ? -11.903 -1.313 1.680 1.00 89.44 84 THR A N 1
ATOM 715 C CA . THR A 1 84 ? -11.594 -2.675 2.140 1.00 89.44 84 THR A CA 1
ATOM 716 C C . THR A 1 84 ? -12.510 -3.701 1.468 1.00 89.44 84 THR A C 1
ATOM 718 O O . THR A 1 84 ? -13.499 -3.321 0.832 1.00 89.44 84 THR A O 1
ATOM 721 N N . ALA A 1 85 ? -12.233 -4.993 1.675 1.00 83.81 85 ALA A N 1
ATOM 722 C CA . ALA A 1 85 ? -13.076 -6.099 1.206 1.00 83.81 85 ALA A CA 1
ATOM 723 C C . ALA A 1 85 ? -14.565 -5.928 1.581 1.00 83.81 85 ALA A C 1
ATOM 725 O O . ALA A 1 85 ? -15.456 -6.181 0.775 1.00 83.81 85 ALA A O 1
ATOM 726 N N . LYS A 1 86 ? -14.847 -5.426 2.792 1.00 85.00 86 LYS A N 1
ATOM 727 C CA . LYS A 1 86 ? -16.209 -5.174 3.304 1.00 85.00 86 LYS A CA 1
ATOM 728 C C . LYS A 1 86 ? -16.754 -3.777 2.967 1.00 85.00 86 LYS A C 1
ATOM 730 O O . LYS A 1 86 ? -17.752 -3.335 3.532 1.00 85.00 86 LYS A O 1
ATOM 735 N N . GLY A 1 87 ? -16.097 -3.042 2.068 1.00 86.50 87 GLY A N 1
ATOM 736 C CA . GLY A 1 87 ? -16.560 -1.741 1.581 1.00 8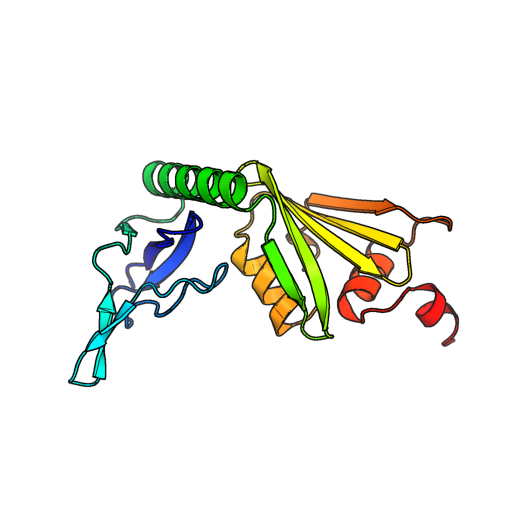6.50 87 GLY A CA 1
ATOM 737 C C . GLY A 1 87 ? -16.287 -0.550 2.507 1.00 86.50 87 GLY A C 1
ATOM 738 O O . GLY A 1 87 ? -16.696 0.569 2.178 1.00 86.50 87 GLY A O 1
ATOM 739 N N . LEU A 1 88 ? -15.571 -0.745 3.620 1.00 88.38 88 LEU A N 1
ATOM 740 C CA . LEU A 1 88 ? -15.176 0.335 4.523 1.00 88.38 88 LEU A CA 1
ATOM 741 C C . LEU A 1 88 ? -14.109 1.215 3.856 1.00 88.38 88 LEU A C 1
ATOM 743 O O . LEU A 1 88 ? -13.124 0.728 3.305 1.00 88.38 88 LEU A O 1
ATOM 747 N N . TRP A 1 89 ? -14.279 2.536 3.914 1.00 91.75 89 TRP A N 1
ATOM 748 C CA . TRP A 1 89 ? -13.274 3.465 3.397 1.00 91.75 89 TRP A CA 1
ATOM 749 C C . TRP A 1 89 ? -12.080 3.578 4.347 1.00 91.75 89 TRP A C 1
ATOM 751 O O . TRP A 1 89 ? -12.214 4.072 5.468 1.00 91.75 89 TRP A O 1
ATOM 761 N N . CYS A 1 90 ? -10.897 3.227 3.847 1.00 92.12 90 CYS A N 1
ATOM 762 C CA . CYS A 1 90 ? -9.622 3.517 4.486 1.00 92.12 90 CYS A CA 1
ATOM 763 C C . CYS A 1 90 ? -9.008 4.785 3.880 1.00 92.12 90 CYS A C 1
ATOM 765 O O . CYS A 1 90 ? -8.946 4.934 2.657 1.00 92.12 90 CYS A O 1
ATOM 767 N N . THR A 1 91 ? -8.550 5.707 4.729 1.00 93.56 91 THR A N 1
ATOM 768 C CA . THR A 1 91 ? -7.718 6.847 4.320 1.00 93.56 91 THR A CA 1
ATOM 769 C C . THR A 1 91 ? -6.298 6.653 4.826 1.00 93.56 91 THR A C 1
ATOM 771 O O . THR A 1 91 ? -6.066 6.671 6.033 1.00 93.56 91 THR A O 1
ATOM 774 N N . VAL A 1 92 ? -5.353 6.537 3.902 1.00 92.88 92 VAL A N 1
ATOM 775 C CA . VAL A 1 92 ? -3.924 6.418 4.176 1.00 92.88 92 VAL A CA 1
ATOM 776 C C . VAL A 1 92 ? -3.300 7.804 4.239 1.00 92.88 92 VAL A C 1
ATOM 778 O O . VAL A 1 92 ? -3.418 8.585 3.291 1.00 92.88 92 VAL A O 1
ATOM 781 N N . LYS A 1 93 ? -2.612 8.111 5.337 1.00 92.31 93 LYS A N 1
ATOM 782 C CA . LYS A 1 93 ? -1.769 9.303 5.466 1.00 92.31 93 LYS A CA 1
ATOM 783 C C . LYS A 1 93 ? -0.346 8.911 5.819 1.00 92.31 93 LYS A C 1
ATOM 785 O O . LYS A 1 93 ? -0.140 8.085 6.698 1.00 92.31 93 LYS A O 1
ATOM 790 N N . MET A 1 94 ? 0.622 9.554 5.185 1.00 91.38 94 MET A N 1
ATOM 791 C CA . MET A 1 94 ? 2.027 9.415 5.545 1.00 91.38 94 MET A CA 1
ATOM 792 C C . MET A 1 94 ? 2.357 10.364 6.707 1.00 91.38 94 MET A C 1
ATOM 794 O O . MET A 1 94 ? 2.003 11.542 6.656 1.00 91.38 94 MET A O 1
ATOM 798 N N . ARG A 1 95 ? 3.007 9.855 7.761 1.00 88.50 95 ARG A N 1
ATOM 799 C CA . ARG A 1 95 ? 3.650 10.681 8.802 1.00 88.50 95 ARG A CA 1
ATOM 800 C C . ARG A 1 95 ? 5.121 10.896 8.482 1.00 88.50 95 ARG A C 1
ATOM 802 O O . ARG A 1 95 ? 5.610 12.015 8.542 1.00 88.50 95 ARG A O 1
ATOM 809 N N . THR A 1 96 ? 5.792 9.807 8.136 1.00 87.88 96 THR A N 1
ATOM 81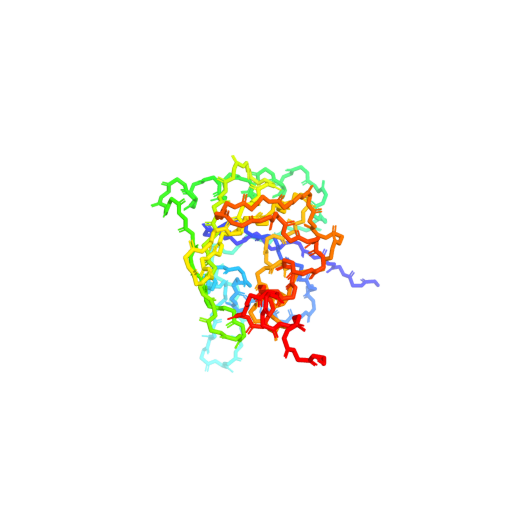0 C CA . THR A 1 96 ? 7.169 9.754 7.646 1.00 87.88 96 THR A CA 1
ATOM 811 C C . THR A 1 96 ? 7.194 8.756 6.482 1.00 87.88 96 THR A C 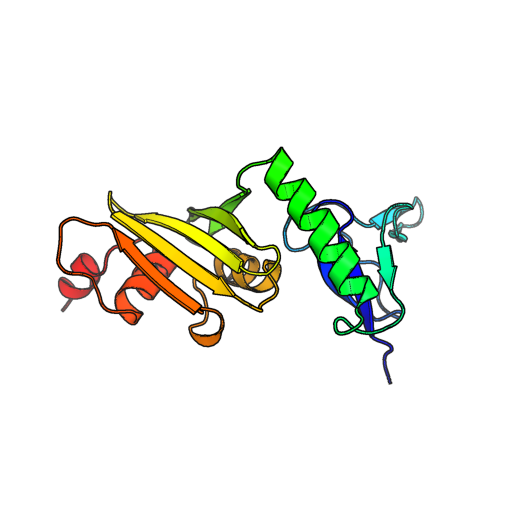1
ATOM 813 O O . THR A 1 96 ? 6.237 7.992 6.329 1.00 87.88 96 THR A O 1
ATOM 816 N N . PRO A 1 97 ? 8.261 8.700 5.670 1.00 85.12 97 PRO A N 1
ATOM 817 C CA . PRO A 1 97 ? 8.347 7.749 4.560 1.00 85.12 97 PRO A CA 1
ATOM 818 C C . PRO A 1 97 ? 8.181 6.269 4.944 1.00 85.12 97 PRO A C 1
ATOM 820 O O . PRO A 1 97 ? 7.895 5.458 4.064 1.00 85.12 97 PRO A O 1
ATOM 823 N N . LEU A 1 98 ? 8.347 5.919 6.224 1.00 83.56 98 LEU A N 1
ATOM 824 C CA . LEU A 1 98 ? 8.239 4.554 6.754 1.00 83.56 98 LEU A CA 1
ATOM 825 C C . LEU A 1 98 ? 7.099 4.382 7.771 1.00 83.56 98 LEU A C 1
ATOM 827 O O . LEU A 1 98 ? 6.925 3.295 8.320 1.00 83.56 98 LEU A O 1
ATOM 831 N N . THR A 1 99 ? 6.326 5.438 8.041 1.00 86.62 99 THR A N 1
ATOM 832 C CA . THR A 1 99 ? 5.247 5.418 9.033 1.00 86.62 99 THR A CA 1
ATOM 833 C C . THR A 1 99 ? 3.961 5.968 8.436 1.00 86.62 99 THR A C 1
ATOM 835 O O . THR A 1 99 ? 3.881 7.138 8.041 1.00 86.62 99 THR A O 1
ATOM 838 N N . PHE A 1 100 ? 2.910 5.152 8.458 1.00 89.56 100 PHE A N 1
ATOM 839 C CA . PHE A 1 100 ? 1.615 5.481 7.874 1.00 89.56 100 PHE A CA 1
ATOM 840 C C . PHE A 1 100 ? 0.488 5.358 8.885 1.00 89.56 100 PHE A C 1
ATOM 842 O O . PHE A 1 100 ? 0.482 4.509 9.773 1.00 89.56 100 PHE A O 1
ATOM 849 N N . GLU A 1 101 ? -0.507 6.214 8.714 1.00 92.19 101 GLU A N 1
ATOM 850 C CA . GLU A 1 101 ? -1.777 6.136 9.405 1.00 92.19 101 GLU A CA 1
ATOM 851 C C . GLU A 1 101 ? -2.854 5.624 8.462 1.00 92.19 101 GLU A C 1
ATOM 853 O O . GLU A 1 101 ? -3.164 6.259 7.452 1.00 92.19 101 GLU A O 1
ATOM 858 N N . LEU A 1 102 ? -3.492 4.532 8.859 1.00 91.62 102 LEU A N 1
ATOM 859 C CA . LEU A 1 102 ? -4.679 3.993 8.219 1.00 91.62 102 LEU A CA 1
ATOM 860 C C . LEU A 1 102 ? -5.883 4.441 9.039 1.00 91.62 102 LEU A C 1
ATOM 862 O O . LEU A 1 102 ? -6.084 4.025 10.181 1.00 91.62 102 LEU A O 1
ATOM 866 N N . ARG A 1 103 ? -6.640 5.385 8.486 1.00 93.06 103 ARG A N 1
ATOM 867 C CA . ARG A 1 103 ? -7.746 6.053 9.173 1.00 93.06 103 ARG A CA 1
ATOM 868 C C . ARG A 1 103 ? -9.076 5.504 8.677 1.00 93.06 103 ARG A C 1
ATOM 870 O O . ARG A 1 103 ? -9.359 5.563 7.480 1.00 93.06 103 ARG A O 1
ATOM 877 N N . PHE A 1 104 ? -9.909 5.084 9.616 1.00 90.38 104 PHE A N 1
ATOM 878 C CA . PHE A 1 104 ? -11.250 4.565 9.385 1.00 90.38 104 PHE A CA 1
ATOM 879 C C . PHE A 1 104 ? -12.267 5.399 10.154 1.00 90.38 104 PHE A C 1
ATOM 881 O O . PHE A 1 104 ? -12.001 5.833 11.278 1.00 90.38 104 PHE A O 1
ATOM 888 N N . ASN A 1 105 ? -13.436 5.602 9.552 1.00 87.56 105 ASN A N 1
ATOM 889 C CA . ASN A 1 105 ? -14.595 6.162 10.233 1.00 87.56 105 ASN A CA 1
ATOM 890 C C . ASN A 1 105 ? -15.699 5.105 10.231 1.00 87.56 105 ASN A C 1
ATOM 892 O O . ASN A 1 105 ? -16.205 4.767 9.165 1.00 87.56 105 ASN A O 1
ATOM 896 N N . ILE A 1 106 ? -16.063 4.602 11.408 1.00 82.00 106 ILE A N 1
ATOM 897 C CA . ILE A 1 106 ? -17.082 3.559 11.578 1.00 82.00 106 ILE A CA 1
ATOM 898 C C . ILE A 1 106 ? -18.142 4.108 12.531 1.00 82.00 106 ILE A C 1
ATOM 900 O O . ILE A 1 106 ? -17.829 4.452 13.669 1.00 82.00 106 ILE A O 1
ATOM 904 N N . ARG A 1 107 ? -19.375 4.273 12.031 1.00 78.00 107 ARG A N 1
ATOM 905 C CA . ARG A 1 107 ? -20.553 4.818 12.746 1.00 78.00 107 ARG A CA 1
ATOM 906 C C . ARG A 1 107 ? -20.224 5.997 13.693 1.00 78.00 107 ARG A C 1
ATOM 908 O O . ARG A 1 107 ? -20.510 5.968 14.885 1.00 78.00 107 ARG A O 1
ATOM 915 N N . GLY A 1 108 ? -19.572 7.035 13.162 1.00 75.50 108 GLY A N 1
ATOM 916 C CA . GLY A 1 108 ? -19.246 8.267 13.902 1.00 75.50 108 GLY A CA 1
ATOM 917 C C . GLY A 1 108 ? -17.996 8.203 14.792 1.00 75.50 108 GLY A C 1
ATOM 918 O O . GLY A 1 108 ? -17.657 9.194 15.437 1.00 75.50 108 GLY A O 1
ATOM 919 N N . ARG A 1 109 ? -17.281 7.074 14.813 1.00 79.81 109 ARG A N 1
ATOM 920 C CA . ARG A 1 109 ? -16.022 6.897 15.550 1.00 79.81 109 ARG A CA 1
ATOM 921 C C . ARG A 1 109 ? -14.857 6.854 14.590 1.00 79.81 109 ARG A C 1
ATOM 923 O O . ARG A 1 109 ? -14.964 6.292 13.501 1.00 79.81 109 ARG A O 1
ATOM 930 N N . ARG A 1 110 ? -13.730 7.417 15.014 1.00 87.06 110 ARG A N 1
ATOM 931 C CA . ARG A 1 110 ? -12.515 7.437 14.210 1.00 87.06 110 ARG A CA 1
ATOM 932 C C . ARG A 1 110 ? -11.466 6.511 14.799 1.00 87.06 110 ARG A C 1
ATOM 934 O O . ARG A 1 110 ? -10.997 6.724 15.915 1.00 87.06 110 ARG A O 1
ATOM 941 N N . ILE A 1 111 ? -11.071 5.526 14.005 1.00 88.50 111 ILE A N 1
ATOM 942 C CA . ILE A 1 111 ? -10.010 4.570 14.313 1.00 88.50 111 ILE A CA 1
ATOM 943 C C . ILE A 1 111 ? -8.801 4.929 13.454 1.00 88.50 111 ILE A C 1
ATOM 945 O O . ILE A 1 111 ? -8.933 5.221 12.265 1.00 88.50 111 ILE A O 1
ATOM 949 N N . VAL A 1 112 ? -7.618 4.949 14.056 1.00 90.19 112 VAL A N 1
ATOM 950 C CA . VAL A 1 112 ? -6.352 5.166 13.357 1.00 90.19 112 VAL A CA 1
ATOM 951 C C . VAL A 1 112 ? -5.410 4.031 13.715 1.00 90.19 112 VAL A C 1
ATOM 953 O O . VAL A 1 112 ? -4.985 3.923 14.864 1.00 90.19 112 VAL A O 1
ATOM 956 N N . LEU A 1 113 ? -5.084 3.204 12.731 1.00 90.12 113 LEU A N 1
ATOM 957 C CA . LEU A 1 113 ? -4.056 2.179 12.845 1.00 90.12 113 LEU A CA 1
ATOM 958 C C . LEU A 1 113 ? -2.728 2.790 12.391 1.00 90.12 113 LEU A C 1
ATOM 960 O O . LEU A 1 113 ? -2.672 3.441 11.346 1.00 90.12 113 LEU A O 1
ATOM 964 N N . LEU A 1 114 ? -1.688 2.648 13.208 1.00 89.06 114 LEU A N 1
ATOM 965 C CA . LEU A 1 114 ? -0.341 3.121 12.908 1.00 89.06 114 LEU A CA 1
ATOM 966 C C . LEU A 1 114 ? 0.497 1.933 12.435 1.00 89.06 114 LEU A C 1
ATOM 968 O O . LEU A 1 114 ? 0.683 0.981 13.192 1.00 89.06 114 LEU A O 1
ATOM 972 N N . CYS A 1 115 ? 1.002 2.013 11.209 1.00 87.25 115 CYS A N 1
ATOM 973 C CA . CYS A 1 115 ? 1.912 1.032 10.623 1.00 87.25 115 CYS A CA 1
ATOM 974 C C . CYS A 1 115 ? 3.303 1.657 10.516 1.00 87.25 115 CYS A C 1
ATOM 976 O O . CYS A 1 115 ? 3.433 2.792 10.049 1.00 87.25 115 CYS A O 1
ATOM 978 N N . GLU A 1 116 ? 4.325 0.930 10.953 1.00 84.06 116 GLU A N 1
ATOM 979 C CA . GLU A 1 116 ? 5.724 1.363 10.937 1.00 84.06 116 GLU A CA 1
ATOM 980 C C . GLU A 1 116 ? 6.605 0.215 10.442 1.00 84.06 116 GLU A C 1
ATOM 982 O O . GLU A 1 116 ? 6.321 -0.945 10.737 1.00 84.06 116 GLU A O 1
ATOM 987 N N . GLY A 1 117 ? 7.644 0.531 9.663 1.00 69.75 117 GLY A N 1
ATOM 988 C CA . GLY A 1 117 ? 8.681 -0.435 9.275 1.00 69.75 117 GLY A CA 1
ATOM 989 C C . GLY A 1 117 ? 8.223 -1.574 8.355 1.00 69.75 117 GLY A C 1
ATOM 990 O O . GLY A 1 117 ? 8.980 -2.512 8.137 1.00 69.75 117 GLY A O 1
ATOM 991 N N . THR A 1 118 ? 7.006 -1.503 7.812 1.00 67.88 118 THR A N 1
ATOM 992 C CA . THR A 1 118 ? 6.415 -2.495 6.899 1.00 67.88 118 THR A CA 1
ATOM 993 C C . THR A 1 118 ? 6.141 -1.872 5.532 1.00 67.88 118 THR A C 1
ATOM 995 O O . THR A 1 118 ? 5.918 -0.659 5.430 1.00 67.88 118 THR A O 1
ATOM 998 N N . HIS A 1 119 ? 6.159 -2.689 4.471 1.00 72.25 119 HIS A N 1
ATOM 999 C CA . HIS A 1 119 ? 5.734 -2.242 3.147 1.00 72.25 119 HIS A CA 1
ATOM 1000 C C . HIS A 1 119 ? 4.261 -1.840 3.224 1.00 72.25 119 HIS A C 1
ATOM 1002 O O . HIS A 1 119 ? 3.403 -2.584 3.701 1.00 72.25 119 HIS A O 1
ATOM 1008 N N . LEU A 1 120 ? 3.953 -0.619 2.789 1.00 73.00 120 LEU A N 1
ATOM 1009 C CA . LEU A 1 120 ? 2.590 -0.105 2.858 1.00 73.00 120 LEU A CA 1
ATOM 1010 C C . LEU A 1 120 ? 1.652 -0.914 1.961 1.00 73.00 120 LEU A C 1
ATOM 1012 O O . LEU A 1 120 ? 0.469 -1.042 2.281 1.00 73.00 120 LEU A O 1
ATOM 1016 N N . SER A 1 121 ? 2.167 -1.449 0.850 1.00 78.56 121 SER A N 1
ATOM 1017 C CA . SER A 1 121 ? 1.399 -2.346 -0.006 1.00 78.56 121 SER A CA 1
ATOM 1018 C C . SER A 1 121 ? 0.880 -3.556 0.755 1.00 78.56 121 SER A C 1
ATOM 1020 O O . SER A 1 121 ? -0.292 -3.857 0.581 1.00 78.56 121 SER A O 1
ATOM 1022 N N . ASP A 1 122 ? 1.654 -4.164 1.655 1.00 81.44 122 ASP A N 1
ATOM 1023 C CA . ASP A 1 122 ? 1.200 -5.322 2.430 1.00 81.44 122 ASP A CA 1
ATOM 1024 C C . ASP A 1 122 ? -0.032 -4.972 3.262 1.00 81.44 122 ASP A C 1
ATOM 1026 O O . ASP A 1 122 ? -1.085 -5.592 3.120 1.00 81.44 122 ASP A O 1
ATOM 1030 N N . ALA A 1 123 ? 0.051 -3.915 4.077 1.00 79.38 123 ALA A N 1
ATOM 1031 C CA . ALA A 1 123 ? -1.066 -3.489 4.918 1.00 79.38 123 ALA A CA 1
ATOM 1032 C C . ALA A 1 123 ? -2.310 -3.115 4.089 1.00 79.38 123 ALA A C 1
ATOM 1034 O O . ALA A 1 123 ? -3.444 -3.381 4.493 1.00 79.38 123 ALA A O 1
ATOM 1035 N N . VAL A 1 124 ? -2.113 -2.503 2.917 1.00 84.38 124 VAL A N 1
ATOM 1036 C CA . VAL A 1 124 ? -3.205 -2.153 2.000 1.00 84.38 124 VAL A CA 1
ATOM 1037 C C . VAL A 1 124 ? -3.808 -3.388 1.336 1.00 84.38 124 VAL A C 1
ATOM 1039 O O . VAL A 1 124 ? -5.032 -3.462 1.249 1.00 84.38 124 VAL A O 1
ATOM 1042 N N . SER A 1 125 ? -2.993 -4.344 0.897 1.00 84.62 125 SER A N 1
ATOM 1043 C CA . SER A 1 125 ? -3.439 -5.605 0.299 1.00 84.62 125 SER A CA 1
ATOM 1044 C C . SER A 1 125 ? -4.207 -6.438 1.319 1.00 84.62 125 SER A C 1
ATOM 1046 O O . SER A 1 125 ? -5.344 -6.806 1.052 1.00 84.62 125 SER A O 1
ATOM 1048 N N . PHE A 1 126 ? -3.696 -6.593 2.547 1.00 83.75 126 PHE A N 1
ATOM 1049 C CA . PHE A 1 126 ? -4.419 -7.280 3.624 1.00 83.75 126 PHE A CA 1
ATOM 1050 C C . PHE A 1 126 ? -5.812 -6.681 3.869 1.00 83.75 126 PHE A C 1
ATOM 1052 O O . PHE A 1 126 ? -6.799 -7.406 3.969 1.00 83.75 126 PHE A O 1
ATOM 1059 N N . LEU A 1 127 ? -5.934 -5.353 3.877 1.00 84.44 127 LEU A N 1
ATOM 1060 C CA . LEU A 1 127 ? -7.232 -4.690 4.020 1.00 84.44 127 LEU A CA 1
ATOM 1061 C C . LEU A 1 127 ? -8.142 -4.836 2.794 1.00 84.44 127 LEU A C 1
ATOM 1063 O O . LEU A 1 127 ? -9.363 -4.927 2.946 1.00 84.44 127 LEU A O 1
ATOM 1067 N N . LYS A 1 128 ? -7.583 -4.790 1.583 1.00 83.81 128 LYS A N 1
ATOM 1068 C CA . LYS A 1 128 ? -8.350 -4.935 0.337 1.00 83.81 128 LYS A CA 1
ATOM 1069 C C . LYS A 1 128 ? -8.867 -6.356 0.156 1.00 83.81 128 LYS A C 1
ATOM 1071 O O . LYS A 1 128 ? -10.028 -6.509 -0.208 1.00 83.81 128 LYS A O 1
ATOM 1076 N N . ASP A 1 129 ? -8.036 -7.343 0.462 1.00 82.69 129 ASP A N 1
ATOM 1077 C CA . ASP A 1 129 ? -8.276 -8.743 0.120 1.00 82.69 129 ASP A CA 1
ATOM 1078 C C . ASP A 1 129 ? -8.906 -9.506 1.288 1.00 82.69 129 ASP A C 1
ATOM 1080 O O . ASP A 1 129 ? -9.791 -10.337 1.093 1.00 82.69 129 ASP A O 1
ATOM 1084 N N . HIS A 1 130 ? -8.500 -9.185 2.519 1.00 80.19 130 HIS A N 1
ATOM 1085 C CA . HIS A 1 130 ? -8.923 -9.906 3.721 1.00 80.19 130 HIS A CA 1
ATOM 1086 C C . HIS A 1 130 ? -9.700 -9.047 4.723 1.00 80.19 130 HIS A C 1
ATOM 1088 O O . HIS A 1 130 ? -10.312 -9.583 5.642 1.00 80.19 130 HIS A O 1
ATOM 1094 N N . GLY A 1 131 ? -9.688 -7.721 4.577 1.00 77.62 131 GLY A N 1
ATOM 1095 C CA . GLY A 1 131 ? -10.413 -6.803 5.458 1.00 77.62 131 GLY A CA 1
ATOM 1096 C C . GLY A 1 131 ? -9.734 -6.510 6.798 1.00 77.62 131 GLY A C 1
ATOM 1097 O O . GLY A 1 131 ? -10.132 -5.557 7.461 1.00 77.62 131 GLY A O 1
ATOM 1098 N N . PHE A 1 132 ? -8.680 -7.230 7.186 1.00 79.75 132 PHE A N 1
ATOM 1099 C CA . PHE A 1 132 ? -8.006 -7.047 8.477 1.00 79.75 132 PHE A CA 1
ATOM 1100 C C . PHE A 1 132 ? -6.551 -6.588 8.324 1.00 79.75 132 PHE A C 1
ATOM 1102 O O . PHE A 1 132 ? -5.993 -6.604 7.233 1.00 79.75 132 PHE A O 1
ATOM 1109 N N . ILE A 1 133 ? -5.928 -6.177 9.435 1.00 80.81 133 ILE A N 1
ATOM 1110 C CA . ILE A 1 133 ? -4.477 -5.952 9.514 1.00 80.81 133 ILE A CA 1
ATOM 1111 C C . ILE A 1 133 ? -3.890 -6.882 10.574 1.00 80.81 133 ILE A C 1
ATOM 1113 O O . ILE A 1 133 ? -4.355 -6.848 11.720 1.00 80.81 133 ILE A O 1
ATOM 1117 N N . PRO A 1 134 ? -2.860 -7.679 10.242 1.00 80.56 134 PRO A N 1
ATOM 1118 C CA . PRO A 1 134 ? -2.162 -8.485 11.229 1.00 80.56 134 PRO A CA 1
ATOM 1119 C C . PRO A 1 134 ? -1.567 -7.637 12.360 1.00 80.56 134 PRO A C 1
ATOM 1121 O O . PRO A 1 134 ? -0.957 -6.593 12.133 1.00 80.56 134 PRO A O 1
ATOM 1124 N N . SER A 1 135 ? -1.682 -8.114 13.603 1.00 79.62 135 SER A N 1
ATOM 1125 C CA . SER A 1 135 ? -1.224 -7.359 14.781 1.00 79.62 135 SER A CA 1
ATOM 1126 C C . SER A 1 135 ? 0.271 -7.030 14.780 1.00 79.62 135 SER A C 1
ATOM 1128 O O . SER A 1 135 ? 0.644 -6.037 15.400 1.00 79.62 135 SER A O 1
ATOM 1130 N N . PHE A 1 136 ? 1.102 -7.835 14.109 1.00 81.19 136 PHE A N 1
ATOM 1131 C CA . PHE A 1 136 ? 2.547 -7.612 14.000 1.00 81.19 136 PHE A CA 1
ATOM 1132 C C . PHE A 1 136 ? 2.912 -6.455 13.054 1.00 81.19 136 PHE A C 1
ATOM 1134 O O . PHE A 1 136 ? 4.011 -5.927 13.149 1.00 81.19 136 PHE A O 1
ATOM 1141 N N . MET A 1 137 ? 1.995 -6.027 12.177 1.00 81.38 137 MET A N 1
ATOM 1142 C CA . MET A 1 137 ? 2.184 -4.866 11.292 1.00 81.38 137 MET A CA 1
ATOM 1143 C C . MET A 1 137 ? 1.813 -3.536 11.967 1.00 81.38 137 MET A C 1
ATOM 1145 O O . MET A 1 137 ? 1.936 -2.465 11.368 1.00 81.38 137 MET A O 1
ATOM 1149 N N . LEU A 1 138 ? 1.295 -3.591 13.198 1.00 84.00 138 LEU A N 1
ATOM 1150 C CA . LEU A 1 138 ? 0.776 -2.436 13.916 1.00 84.00 138 LEU A CA 1
ATOM 1151 C C . LEU A 1 138 ? 1.769 -1.963 14.971 1.00 84.00 138 LEU A C 1
ATOM 1153 O O . LEU A 1 138 ? 1.975 -2.629 15.983 1.00 84.00 138 LEU A O 1
ATOM 1157 N N . ALA A 1 139 ? 2.274 -0.747 14.785 1.00 84.62 139 ALA A N 1
ATOM 1158 C CA . ALA A 1 139 ? 3.018 -0.016 15.805 1.00 84.62 139 ALA A CA 1
ATOM 1159 C C . ALA A 1 139 ? 2.090 0.558 16.889 1.00 84.62 139 ALA A C 1
ATOM 1161 O O . ALA A 1 139 ? 2.498 0.785 18.024 1.00 84.62 139 ALA A O 1
ATOM 1162 N N . GLY A 1 140 ? 0.814 0.792 16.564 1.00 84.12 140 GLY A N 1
ATOM 1163 C CA . GLY A 1 140 ? -0.153 1.268 17.545 1.00 84.12 140 GLY A CA 1
ATOM 1164 C C . GLY A 1 140 ? -1.556 1.477 16.995 1.00 84.12 140 GLY A C 1
ATOM 1165 O O . GLY A 1 140 ? -1.796 1.445 15.788 1.00 84.12 140 GLY A O 1
ATOM 1166 N N . ILE A 1 141 ? -2.496 1.719 17.906 1.00 84.06 141 ILE A N 1
ATOM 1167 C CA . ILE A 1 141 ? -3.893 2.019 17.591 1.00 84.06 141 ILE A CA 1
ATOM 1168 C C . ILE A 1 141 ? -4.299 3.276 18.352 1.00 84.06 141 ILE A C 1
ATOM 1170 O O . ILE A 1 141 ? -4.067 3.388 19.553 1.00 84.06 141 ILE A O 1
ATOM 1174 N N . LYS A 1 142 ? -4.925 4.227 17.658 1.00 84.00 142 LYS A N 1
ATOM 1175 C CA . LYS A 1 142 ? -5.553 5.400 18.272 1.00 84.00 142 LYS A CA 1
ATOM 1176 C C . LYS A 1 142 ? -7.046 5.370 17.991 1.00 84.00 142 LYS A C 1
ATOM 1178 O O . LYS A 1 142 ? -7.468 5.276 16.840 1.00 84.00 142 LYS A O 1
ATOM 1183 N N . TYR A 1 143 ? -7.837 5.512 19.044 1.00 80.38 143 TYR A N 1
ATOM 1184 C CA . TYR A 1 143 ? -9.289 5.592 18.976 1.00 80.38 143 TYR A CA 1
ATOM 1185 C C . TYR A 1 143 ? -9.754 6.988 19.391 1.00 80.38 143 TYR A C 1
ATOM 1187 O O . TYR A 1 143 ? -9.248 7.565 20.353 1.00 80.38 143 TYR A O 1
ATOM 1195 N N . LYS A 1 144 ? -10.712 7.544 18.647 1.00 79.19 144 LYS A N 1
ATOM 1196 C CA . LYS A 1 144 ? -11.435 8.764 19.012 1.00 79.19 144 LYS A CA 1
ATOM 1197 C C . LYS A 1 144 ? -12.935 8.497 18.904 1.00 79.19 144 LYS A C 1
ATOM 1199 O O . LYS A 1 144 ? -13.476 8.431 17.798 1.00 79.19 144 LYS A O 1
ATOM 1204 N N . GLY A 1 145 ? -13.592 8.365 20.052 1.00 71.31 145 GLY A N 1
ATOM 1205 C CA . GLY A 1 145 ? -15.036 8.175 20.183 1.00 71.31 145 GLY A CA 1
ATOM 1206 C C . GLY A 1 145 ? -15.523 8.569 21.578 1.00 71.31 145 GLY A C 1
ATOM 1207 O O . GLY A 1 145 ? -14.711 8.864 22.451 1.00 71.31 145 GLY A O 1
ATOM 1208 N N . LYS A 1 146 ? -16.848 8.631 21.760 1.00 63.69 146 LYS A N 1
ATOM 1209 C CA . LYS A 1 146 ? -17.483 9.101 23.005 1.00 63.69 146 LYS A CA 1
ATOM 1210 C C . LYS A 1 146 ? -17.616 8.019 24.091 1.00 63.69 146 LYS A C 1
ATOM 1212 O O . LYS A 1 146 ? -17.809 8.370 25.246 1.00 63.69 146 LYS A O 1
ATOM 1217 N N . THR A 1 147 ? -17.537 6.735 23.733 1.00 65.69 147 THR A N 1
ATOM 1218 C CA . THR A 1 147 ? -17.641 5.594 24.664 1.00 65.69 147 THR A CA 1
ATOM 1219 C C . THR A 1 147 ? -16.264 5.059 25.075 1.00 65.69 147 THR A C 1
ATOM 1221 O O . THR A 1 147 ? -15.257 5.426 24.460 1.00 65.69 147 THR A O 1
ATOM 1224 N N . TYR A 1 148 ? -16.225 4.209 26.113 1.00 56.56 148 TYR A N 1
ATOM 1225 C CA . TYR A 1 148 ? -15.006 3.550 26.607 1.00 56.56 148 TYR A CA 1
ATOM 1226 C C . TYR A 1 148 ? -14.189 2.952 25.446 1.00 56.56 148 TYR A C 1
ATOM 1228 O O . TYR A 1 148 ? -14.785 2.369 24.534 1.00 56.56 148 TYR A O 1
ATOM 1236 N N . PRO A 1 149 ? -12.851 3.122 25.428 1.00 63.25 149 PRO A N 1
ATOM 1237 C CA . PRO A 1 149 ? -12.026 2.638 24.333 1.00 63.25 149 PRO A CA 1
ATOM 1238 C C . PRO A 1 149 ? -12.099 1.104 24.253 1.00 63.25 149 PRO A C 1
ATOM 1240 O O . PRO A 1 149 ? -11.698 0.435 25.205 1.00 63.25 149 PRO A O 1
ATOM 1243 N N . PRO A 1 150 ? -12.591 0.535 23.139 1.00 71.50 150 PRO A N 1
ATOM 1244 C CA . PRO A 1 150 ? -12.609 -0.910 22.955 1.00 71.50 150 PRO A CA 1
ATOM 1245 C C . PRO A 1 150 ? -11.186 -1.483 22.977 1.00 71.50 150 PRO A C 1
ATOM 1247 O O . PRO A 1 150 ? -10.210 -0.794 22.664 1.00 71.50 150 PRO A O 1
ATOM 1250 N N . SER A 1 151 ? -11.067 -2.758 23.329 1.00 81.06 151 SER A N 1
ATOM 1251 C CA . SER A 1 151 ? -9.806 -3.496 23.296 1.00 81.06 151 SER A CA 1
ATOM 1252 C C . SER A 1 151 ? -9.199 -3.534 21.885 1.00 81.06 151 SER A C 1
ATOM 1254 O O . SER A 1 151 ? -9.870 -3.323 20.872 1.00 81.06 151 SER A O 1
ATOM 1256 N N . LYS A 1 152 ? -7.899 -3.849 21.794 1.00 78.38 152 LYS A N 1
ATOM 1257 C CA . LYS A 1 152 ? -7.187 -3.990 20.509 1.00 78.38 152 LYS A CA 1
ATOM 1258 C C . LYS A 1 152 ? -7.911 -4.955 19.563 1.00 78.38 152 LYS A C 1
ATOM 1260 O O . LYS A 1 152 ? -8.103 -4.632 18.394 1.00 78.38 152 LYS A O 1
ATOM 1265 N N . THR A 1 153 ? -8.329 -6.111 20.073 1.00 80.44 153 THR A N 1
ATOM 1266 C CA . THR A 1 153 ? -9.023 -7.151 19.301 1.00 80.44 153 THR A CA 1
ATOM 1267 C C . THR A 1 153 ? -10.364 -6.657 18.776 1.00 80.44 153 THR A C 1
ATOM 1269 O O . THR A 1 153 ? -10.679 -6.835 17.604 1.00 80.44 153 THR A O 1
ATOM 1272 N N . GLU A 1 154 ? -11.123 -5.969 19.623 1.00 77.12 154 GLU A N 1
ATOM 1273 C CA . GLU A 1 154 ? -12.401 -5.368 19.259 1.00 77.12 154 GLU A CA 1
ATOM 1274 C C . GLU A 1 154 ? -12.240 -4.302 18.168 1.00 77.12 154 GLU A C 1
ATOM 1276 O O . GLU A 1 154 ? -13.001 -4.292 17.207 1.00 77.12 154 GLU A O 1
ATOM 1281 N N . ILE A 1 155 ? -11.217 -3.445 18.248 1.00 80.88 155 ILE A N 1
ATOM 1282 C CA . ILE A 1 155 ? -10.944 -2.442 17.207 1.00 80.88 155 ILE A CA 1
ATOM 1283 C C . ILE A 1 155 ? -10.595 -3.095 15.867 1.00 80.88 155 ILE A C 1
ATOM 1285 O O . ILE A 1 155 ? -11.058 -2.642 14.822 1.00 80.88 155 ILE A O 1
ATOM 1289 N N . LEU A 1 156 ? -9.765 -4.137 15.875 1.00 81.50 156 LEU A N 1
ATOM 1290 C CA . LEU A 1 156 ? -9.383 -4.819 14.638 1.00 81.50 156 LEU A CA 1
ATOM 1291 C C . LEU A 1 156 ? -10.557 -5.583 14.027 1.00 81.50 156 LEU A C 1
ATOM 1293 O O . LEU A 1 156 ? -10.743 -5.524 12.814 1.00 81.50 156 LEU A O 1
ATOM 1297 N N . SER A 1 157 ? -11.391 -6.205 14.863 1.00 81.25 157 SER A N 1
ATOM 1298 C CA . SER A 1 157 ? -12.656 -6.802 14.431 1.00 81.25 157 SER A CA 1
ATOM 1299 C C . SER A 1 157 ? -13.595 -5.749 13.834 1.00 81.25 157 SER A C 1
ATOM 1301 O O . SER A 1 157 ? -14.146 -5.950 12.758 1.00 81.25 157 SER A O 1
ATOM 1303 N N . ALA A 1 158 ? -13.680 -4.566 14.453 1.00 78.06 158 ALA A N 1
ATOM 1304 C CA . ALA A 1 158 ? -14.488 -3.456 13.957 1.00 78.06 158 ALA A CA 1
ATOM 1305 C C . ALA A 1 158 ? -14.099 -3.037 12.530 1.00 78.06 158 ALA A C 1
ATOM 1307 O O . ALA A 1 158 ? -14.946 -2.819 11.666 1.00 78.06 158 ALA A O 1
ATOM 1308 N N . VAL A 1 159 ? -12.790 -2.936 12.283 1.00 81.62 159 VAL A N 1
ATOM 1309 C CA . VAL A 1 159 ? -12.234 -2.612 10.964 1.00 81.62 159 VAL A CA 1
ATOM 1310 C C . VAL A 1 159 ? -12.491 -3.739 9.962 1.00 81.62 159 VAL A C 1
ATOM 1312 O O . VAL A 1 159 ? -12.866 -3.441 8.828 1.00 81.62 159 VAL A O 1
ATOM 1315 N N . SER A 1 160 ? -12.335 -4.997 10.390 1.00 81.00 160 SER A N 1
ATOM 1316 C CA . SER A 1 160 ? -12.578 -6.186 9.565 1.00 81.00 160 SER A CA 1
ATOM 1317 C C . SER A 1 160 ? -14.026 -6.291 9.118 1.00 81.00 160 SER A C 1
ATOM 1319 O O . SER A 1 160 ? -14.289 -6.400 7.925 1.00 81.00 160 SER A O 1
ATOM 1321 N N . GLU A 1 161 ? -14.967 -6.195 10.054 1.00 79.75 161 GLU A N 1
ATOM 1322 C CA . GLU A 1 161 ? -16.389 -6.418 9.787 1.00 79.75 161 GLU A CA 1
ATOM 1323 C C . GLU A 1 161 ? -17.129 -5.165 9.317 1.00 79.75 161 GLU A C 1
ATOM 1325 O O . GLU A 1 161 ? -18.273 -5.263 8.888 1.00 79.75 161 GLU A O 1
ATOM 1330 N N . ASN A 1 162 ? -16.491 -3.986 9.347 1.00 79.50 162 ASN A N 1
ATOM 1331 C CA . ASN A 1 162 ? -17.168 -2.698 9.150 1.00 79.50 162 ASN A CA 1
ATOM 1332 C C . ASN A 1 162 ? -18.312 -2.479 10.169 1.00 79.50 162 ASN A C 1
ATOM 1334 O O . ASN A 1 162 ? -19.346 -1.868 9.887 1.00 79.50 162 ASN A O 1
ATOM 1338 N N . GLU A 1 163 ? -18.113 -2.962 11.393 1.00 71.12 163 GLU A N 1
ATOM 1339 C CA . GLU A 1 163 ? -19.079 -2.885 12.487 1.00 71.12 163 GLU A CA 1
ATOM 1340 C C . GLU A 1 163 ? -18.416 -2.383 13.769 1.00 71.12 163 GLU A C 1
ATOM 1342 O O . GLU A 1 163 ? -17.213 -2.164 13.816 1.00 71.12 163 GLU A O 1
ATOM 1347 N N . ILE A 1 164 ? -19.195 -2.108 14.813 1.00 61.91 164 ILE A N 1
ATOM 1348 C CA . ILE A 1 164 ? -18.657 -1.689 16.112 1.00 61.91 164 ILE A CA 1
ATOM 1349 C C . ILE A 1 164 ? -18.795 -2.855 17.101 1.00 61.91 164 ILE A C 1
ATOM 1351 O O . ILE A 1 164 ? -19.840 -3.501 17.099 1.00 61.91 164 ILE A O 1
ATOM 1355 N N . PRO A 1 165 ? -17.822 -3.063 18.007 1.00 55.47 165 PRO A N 1
ATOM 1356 C CA . PRO A 1 165 ? -17.842 -4.123 19.022 1.00 55.47 165 PRO A CA 1
ATOM 1357 C C . PRO A 1 165 ? -19.091 -4.170 19.910 1.00 55.47 165 PRO A C 1
ATOM 1359 O O . PRO A 1 165 ? -19.479 -5.241 20.350 1.00 55.47 165 PRO A O 1
ATOM 1362 N N . GLU A 1 166 ? -19.768 -3.042 20.137 1.00 54.38 166 GLU A N 1
ATOM 1363 C CA . GLU A 1 166 ? -21.053 -2.985 20.855 1.00 54.38 166 GLU A CA 1
ATOM 1364 C C . GLU A 1 166 ? -22.127 -3.889 20.214 1.00 54.38 166 GLU A C 1
ATOM 1366 O O . GLU A 1 166 ? -22.984 -4.402 20.923 1.00 54.38 166 GLU A O 1
ATOM 1371 N N . VAL A 1 167 ? -22.052 -4.146 18.899 1.00 47.31 167 VAL A N 1
ATOM 1372 C CA . VAL A 1 167 ? -22.907 -5.127 18.202 1.00 47.31 167 VAL A CA 1
ATOM 1373 C C . VAL A 1 167 ? -22.454 -6.563 18.491 1.00 47.31 167 VAL A C 1
ATOM 1375 O O . VAL A 1 167 ? -23.291 -7.433 18.685 1.00 47.31 167 VAL A O 1
ATOM 1378 N N . LEU A 1 168 ? -21.146 -6.813 18.617 1.00 42.56 168 LEU A N 1
ATOM 1379 C CA . LEU A 1 168 ? -20.596 -8.128 18.980 1.00 42.56 168 LEU A CA 1
ATOM 1380 C C . LEU A 1 168 ? -20.882 -8.503 20.445 1.00 42.56 168 LEU A C 1
ATOM 1382 O O . LEU A 1 168 ? -21.001 -9.684 20.762 1.00 42.56 168 LEU A O 1
ATOM 1386 N N . ALA A 1 169 ? -21.024 -7.515 21.334 1.00 37.84 169 ALA A N 1
ATOM 1387 C CA . ALA A 1 169 ? -21.425 -7.725 22.726 1.00 37.84 169 ALA A CA 1
ATOM 1388 C C . ALA A 1 169 ? -22.927 -8.032 22.883 1.00 37.84 169 ALA A C 1
ATOM 1390 O O . ALA A 1 169 ? -23.314 -8.650 23.870 1.00 37.84 169 ALA A O 1
ATOM 1391 N N . ALA A 1 170 ? -23.759 -7.632 21.916 1.00 37.59 170 ALA A N 1
ATOM 1392 C CA . ALA A 1 170 ? -25.206 -7.858 21.922 1.00 37.59 170 ALA A CA 1
ATOM 1393 C C . ALA A 1 170 ? -25.636 -9.175 21.237 1.00 37.59 170 ALA A C 1
ATOM 1395 O O . ALA A 1 170 ? -26.827 -9.469 21.193 1.00 37.59 170 ALA A O 1
ATOM 1396 N N . ILE A 1 171 ? -24.689 -9.963 20.707 1.00 38.91 171 ILE A N 1
ATOM 1397 C CA . ILE A 1 171 ? -24.928 -11.272 20.062 1.00 38.91 171 ILE A CA 1
ATOM 1398 C C . ILE A 1 171 ? -24.510 -12.434 20.998 1.00 38.91 171 ILE A C 1
ATOM 1400 O O . ILE A 1 171 ? -24.087 -13.497 20.553 1.00 38.91 171 ILE A O 1
ATOM 1404 N N . LYS A 1 172 ? -24.612 -12.259 22.320 1.00 34.06 172 LYS A N 1
ATOM 1405 C CA . LYS A 1 172 ? -24.489 -13.366 23.284 1.00 34.06 172 LYS A CA 1
ATOM 1406 C C . LYS A 1 172 ? -25.801 -13.616 24.000 1.00 34.06 172 LYS A C 1
ATOM 1408 O O . LYS A 1 172 ? -26.376 -12.626 24.497 1.00 34.06 172 LYS A O 1
#

Foldseek 3Di:
DFQWKWKQDQAALFTDIDTPVDADDQADLPPRHGQWDADPVRGIGGDPSIDIGRDDPPDPVSVVSSQVNNVVNCVVVVWDWDAFCQRWIWIWGDPGSFKIWTWGAAPNKIKTFIFGPDRVSVQVCCRRPQQFGDPVRTPDMDIDDDDDDDDPVQSRVCSSNSHHCVVVVVPD

Radius of gyration: 18.34 Å; chains: 1; bounding box: 46×36×57 Å

Sequence (172 aa):
MARIYDVVCPRCGEIMEWCKYDPPIEKCTFCGYKTAYWDRRGELHWKDDALVFGVGSTSLEVREEAERRRRRFFEERIYMRFKTAKGLWCTVKMRTPLTFELRFNIRGRRIVLLCEGTHLSDAVSFLKDHGFIPSFMLAGIKYKGKTYPPSKTEILSAVSENEIPEVLAAIK